Protein AF-A0A1F9P2Y6-F1 (afdb_monomer)

Nearest PDB structures (foldseek):
  3cfi-assembly2_E  TM=7.155E-01  e=1.415E-06  Vibrio vulnificus
  3cfi-assembly1_B  TM=6.926E-01  e=5.697E-06  Vibrio vulnificus
  3cfi-assembly3_H  TM=6.940E-01  e=6.342E-06  Vibrio vulnificus
  3cfi-assembly4_K  TM=7.003E-01  e=8.746E-06  Vibrio vulnificus
  5bw0-assembly4_G  TM=7.238E-01  e=3.716E-05  Pseudomonas aeruginosa PAO1

Solvent-accessible surface area (backbone atoms only — not comparable to full-atom values): 9104 Å² total; per-residue (Å²): 122,64,66,67,56,49,54,50,51,48,48,52,54,46,53,51,50,53,35,53,40,43,28,38,26,35,47,41,96,90,40,89,80,32,34,45,37,32,42,69,38,79,59,95,88,31,56,29,26,38,40,38,36,13,20,62,48,77,94,69,91,65,93,66,94,68,81,54,36,24,39,37,37,39,35,74,43,80,54,96,96,36,29,28,38,31,36,33,71,43,48,75,85,60,91,66,95,78,73,75,67,43,80,63,42,72,64,36,69,31,40,37,51,33,33,26,77,85,87,52,77,35,47,57,45,42,28,89,79,69,69,50,81,52,67,31,36,39,41,38,42,26,32,69,56,96,92,36,82,46,79,47,75,51,73,29,46,52,67,45,74,65,126

pLDDT: mean 88.57, std 11.81, range [38.75, 98.5]

Foldseek 3Di:
DVVQVVQVVLVVVLQVVVQQFQQFFADDLVDPLRKWKWDFDDDPNATWIKTWTKGFDDDDPDPDPAVRIKIKIWTWDDDPNWIFTWIFIDGSPDPDPDGDIDGSHTQWRYKFKWAAQPPDTDRIDICNVNVDGGQKMKIKIWHDDPNDIDIDIDMHGHNDYDD

Sequence (163 aa):
ASEGMEARRELGGTLDLLRREIASALYNRNDKRLRFVVEDRDNFGKPASNLELTTLAAPSTQVRSESGIINVQYRLSEKDKRYLLLRREQDVQLELTTVPSYPQMEQINAFLVECYDGSKWVKSWDTALNGNLPRQVRITVQIEENGKPVEFSVYSDPKVTGS

Mean predicted aligned error: 5.57 Å

Structure (mmCIF, N/CA/C/O backbone):
data_AF-A0A1F9P2Y6-F1
#
_entry.id   AF-A0A1F9P2Y6-F1
#
loop_
_atom_site.group_PDB
_atom_site.id
_atom_site.type_symbol
_atom_site.label_atom_id
_atom_site.label_alt_id
_atom_site.label_comp_id
_atom_site.label_asym_id
_atom_site.label_entity_id
_atom_site.label_seq_id
_atom_site.pdbx_PDB_ins_code
_atom_site.Cartn_x
_atom_site.Cartn_y
_atom_site.Cartn_z
_atom_site.occupancy
_atom_site.B_iso_or_equiv
_atom_site.auth_seq_id
_atom_site.auth_comp_id
_atom_site.auth_asym_id
_atom_site.auth_atom_id
_atom_site.pdbx_PDB_model_num
ATOM 1 N N . ALA A 1 1 ? -17.257 16.579 17.671 1.00 53.84 1 ALA A N 1
ATOM 2 C CA . ALA A 1 1 ? -17.787 16.599 16.286 1.00 53.84 1 ALA A CA 1
ATOM 3 C C . ALA A 1 1 ? -16.729 17.005 15.251 1.00 53.84 1 ALA A C 1
ATOM 5 O O . ALA A 1 1 ? -16.819 16.541 14.124 1.00 53.84 1 ALA A O 1
ATOM 6 N N . SER A 1 2 ? -15.728 17.823 15.607 1.00 61.78 2 SER A N 1
ATOM 7 C CA . SER A 1 2 ? -14.603 18.209 14.735 1.00 61.78 2 SER A CA 1
ATOM 8 C C . SER A 1 2 ? -13.619 17.066 14.445 1.00 61.78 2 SER A C 1
ATOM 10 O O . SER A 1 2 ? -13.281 16.852 13.288 1.00 61.78 2 SER A O 1
ATOM 12 N N . GLU A 1 3 ? -13.236 16.287 15.461 1.00 62.84 3 GLU A N 1
ATOM 13 C CA . GLU A 1 3 ? -12.208 15.232 15.343 1.00 62.84 3 GLU A CA 1
ATOM 14 C C . GLU A 1 3 ? -12.571 14.135 14.324 1.00 62.84 3 GLU A C 1
ATOM 16 O O . GLU A 1 3 ? -11.752 13.764 13.491 1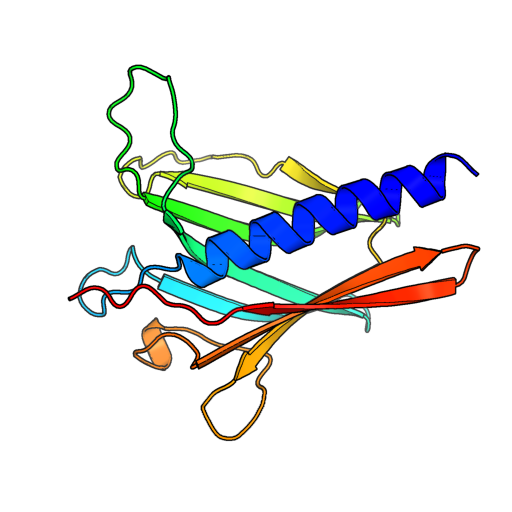.00 62.84 3 GLU A O 1
ATOM 21 N N . GLY A 1 4 ? -13.828 13.674 14.298 1.00 71.12 4 GLY A N 1
ATOM 22 C CA . GLY A 1 4 ? -14.271 12.665 13.324 1.00 71.12 4 GLY A CA 1
ATOM 23 C C . GLY A 1 4 ? -14.309 13.167 11.872 1.00 71.12 4 GLY A C 1
ATOM 24 O O . GLY A 1 4 ? -14.119 12.387 10.942 1.00 71.12 4 GLY A O 1
ATOM 25 N N . MET A 1 5 ? -14.529 14.470 11.651 1.00 76.19 5 MET A N 1
ATOM 26 C CA . MET A 1 5 ? -14.457 15.053 10.303 1.00 76.19 5 MET A CA 1
ATOM 27 C C . MET A 1 5 ? -13.010 15.199 9.825 1.00 76.19 5 MET A C 1
ATOM 29 O O . MET A 1 5 ? -12.740 15.011 8.640 1.00 76.19 5 MET A O 1
ATOM 33 N N . GLU A 1 6 ? -12.088 15.512 10.734 1.00 79.19 6 GLU A N 1
ATOM 34 C CA . GLU A 1 6 ? -10.659 15.618 10.440 1.00 79.19 6 GLU A CA 1
ATOM 35 C C . GLU A 1 6 ? -10.051 14.248 10.112 1.00 79.19 6 GLU A C 1
ATOM 37 O O . GLU A 1 6 ? -9.441 14.104 9.053 1.00 79.19 6 GLU A O 1
ATOM 42 N N . ALA A 1 7 ? -10.350 13.218 10.913 1.00 80.75 7 ALA A N 1
ATOM 43 C CA . ALA A 1 7 ? -9.926 11.840 10.648 1.00 80.75 7 ALA A CA 1
ATOM 44 C C . ALA A 1 7 ? -10.426 11.326 9.285 1.00 80.75 7 ALA A C 1
ATOM 46 O O . ALA A 1 7 ? -9.669 10.732 8.519 1.00 80.75 7 ALA A O 1
ATOM 47 N N . ARG A 1 8 ? -11.686 11.614 8.917 1.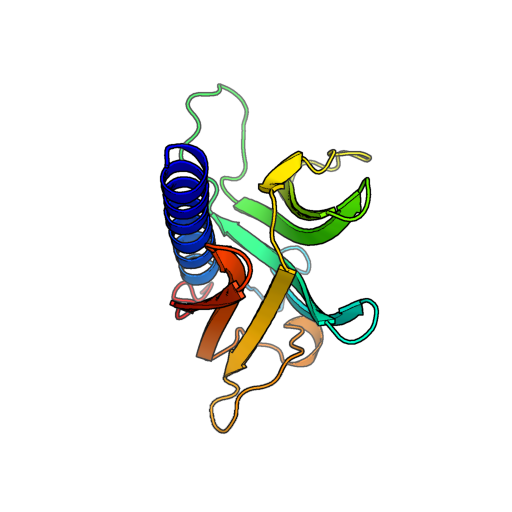00 85.81 8 ARG A N 1
ATOM 48 C CA . ARG A 1 8 ? -12.222 11.271 7.584 1.00 85.81 8 ARG A CA 1
ATOM 49 C C . ARG A 1 8 ? -11.540 12.026 6.449 1.00 85.81 8 ARG A C 1
ATOM 51 O O . ARG A 1 8 ? -11.371 11.474 5.361 1.00 85.81 8 ARG A O 1
ATOM 58 N N . ARG A 1 9 ? -11.174 13.290 6.668 1.00 88.00 9 ARG A N 1
ATOM 59 C CA . ARG A 1 9 ? -10.455 14.092 5.672 1.00 88.00 9 ARG A CA 1
ATOM 60 C C . ARG A 1 9 ? -9.047 13.538 5.445 1.00 88.00 9 ARG A C 1
ATOM 62 O O . ARG A 1 9 ? -8.646 13.384 4.293 1.00 88.00 9 ARG A O 1
ATOM 69 N N . GLU A 1 10 ? -8.328 13.226 6.520 1.00 91.19 10 GLU A N 1
ATOM 70 C CA . GLU A 1 10 ? -6.993 12.621 6.467 1.00 91.19 10 GLU A CA 1
ATOM 71 C C . GLU A 1 10 ? -7.030 11.234 5.810 1.00 91.19 10 GLU A C 1
ATOM 73 O O . GLU A 1 10 ? -6.232 10.952 4.912 1.00 91.19 10 GLU A O 1
ATOM 78 N N . LEU A 1 11 ? -8.025 10.413 6.167 1.00 93.81 11 LEU A N 1
ATOM 79 C CA . LEU A 1 11 ? -8.293 9.122 5.536 1.00 93.81 11 LEU A CA 1
ATOM 80 C C . LEU A 1 11 ? -8.496 9.270 4.025 1.00 93.81 11 LEU A C 1
ATOM 82 O O . LEU A 1 11 ? -7.838 8.588 3.244 1.00 93.81 11 LEU A O 1
ATOM 86 N N . GLY A 1 12 ? -9.389 10.169 3.602 1.00 95.06 12 GLY A N 1
ATOM 87 C CA . GLY A 1 12 ? -9.682 10.386 2.186 1.00 95.06 12 GLY A CA 1
ATOM 88 C C . GLY A 1 12 ? -8.444 10.803 1.389 1.00 95.06 12 GLY A C 1
ATOM 89 O O . GLY A 1 12 ? -8.187 10.252 0.319 1.00 95.06 12 GLY A O 1
ATOM 90 N N . GLY A 1 13 ? -7.641 11.726 1.931 1.00 95.25 13 GLY A N 1
ATOM 91 C CA . GLY A 1 13 ? -6.381 12.149 1.314 1.00 95.25 13 GLY A CA 1
ATOM 92 C C . GLY A 1 13 ? -5.348 11.023 1.233 1.00 95.25 13 GLY A C 1
ATOM 93 O O . GLY A 1 13 ? -4.710 10.842 0.195 1.00 95.25 13 GLY A O 1
ATOM 94 N N . THR A 1 14 ? -5.227 10.229 2.298 1.00 96.31 14 THR A N 1
ATOM 95 C CA . THR A 1 14 ? -4.299 9.092 2.373 1.00 96.31 14 THR A CA 1
ATOM 96 C C . THR A 1 14 ? -4.679 7.981 1.396 1.00 96.31 14 THR A C 1
ATOM 98 O O . THR A 1 14 ? -3.820 7.488 0.665 1.00 96.31 14 THR A O 1
ATOM 101 N N . LEU A 1 15 ? -5.963 7.617 1.321 1.00 97.12 15 LEU A N 1
ATOM 102 C CA . LEU A 1 15 ? -6.453 6.603 0.385 1.00 97.12 15 LEU A CA 1
ATOM 103 C C . LEU A 1 15 ? -6.284 7.045 -1.075 1.00 97.12 15 LEU A C 1
ATOM 105 O O . LEU A 1 15 ? -5.906 6.227 -1.914 1.00 97.12 15 LEU A O 1
ATOM 109 N N . ASP A 1 16 ? -6.515 8.323 -1.397 1.00 96.69 16 ASP A N 1
ATOM 110 C CA . ASP A 1 16 ? -6.281 8.830 -2.756 1.00 96.69 16 ASP A CA 1
ATOM 111 C C . ASP A 1 16 ? -4.789 8.879 -3.117 1.00 96.69 16 ASP A C 1
ATOM 113 O O . ASP A 1 16 ? -4.417 8.523 -4.238 1.00 96.69 16 ASP A O 1
ATOM 117 N N . LEU A 1 17 ? -3.916 9.268 -2.180 1.00 96.06 17 LEU A N 1
ATOM 118 C CA . LEU A 1 17 ? -2.466 9.206 -2.374 1.00 96.06 17 LEU A CA 1
ATOM 119 C C . LEU A 1 17 ? -2.011 7.774 -2.679 1.00 96.06 17 LEU A C 1
ATOM 121 O O . LEU A 1 17 ? -1.460 7.535 -3.752 1.00 96.06 17 LEU A O 1
ATOM 125 N N . LEU A 1 18 ? -2.331 6.824 -1.797 1.00 97.31 18 LEU A N 1
ATOM 126 C CA . LEU A 1 18 ? -2.000 5.408 -1.968 1.00 97.31 18 LEU A CA 1
ATOM 127 C C . LEU A 1 18 ? -2.521 4.850 -3.299 1.00 97.31 18 LEU A C 1
ATOM 129 O O . LEU A 1 18 ? -1.807 4.151 -4.017 1.00 97.31 18 LEU A O 1
ATOM 133 N N . ARG A 1 19 ? -3.763 5.188 -3.671 1.00 96.88 19 ARG A N 1
ATOM 134 C CA . ARG A 1 19 ? -4.355 4.767 -4.946 1.00 96.88 19 ARG A CA 1
ATOM 135 C C . ARG A 1 19 ? -3.539 5.270 -6.137 1.00 96.88 19 ARG A C 1
ATOM 137 O O . ARG A 1 19 ? -3.314 4.495 -7.067 1.00 96.88 19 ARG A O 1
ATOM 144 N N . ARG A 1 20 ? -3.114 6.540 -6.129 1.00 95.62 20 ARG A N 1
ATOM 145 C CA . ARG A 1 20 ? -2.311 7.146 -7.207 1.00 95.62 20 ARG A CA 1
ATOM 146 C C . ARG A 1 20 ? -0.910 6.555 -7.291 1.00 95.62 20 ARG A C 1
ATOM 148 O O . ARG A 1 20 ? -0.456 6.277 -8.399 1.00 95.62 20 ARG A O 1
ATOM 155 N N . GLU A 1 21 ? -0.261 6.336 -6.155 1.00 96.88 21 GLU A N 1
ATOM 156 C CA . GLU A 1 21 ? 1.064 5.714 -6.102 1.00 96.88 21 GLU A CA 1
ATOM 157 C C . GLU A 1 21 ? 1.024 4.272 -6.612 1.00 96.88 21 GLU A C 1
ATOM 159 O O . GLU A 1 21 ? 1.817 3.905 -7.470 1.00 96.88 21 GLU A O 1
ATOM 164 N N . ILE A 1 22 ? 0.037 3.471 -6.195 1.00 97.31 22 ILE A N 1
ATOM 165 C CA . ILE A 1 22 ? -0.136 2.109 -6.724 1.00 97.31 22 ILE A CA 1
ATOM 166 C C . ILE A 1 22 ? -0.437 2.129 -8.221 1.00 97.31 22 ILE A C 1
ATOM 168 O O . ILE A 1 22 ? 0.138 1.344 -8.972 1.00 97.31 22 ILE A O 1
ATOM 172 N N . ALA A 1 23 ? -1.311 3.031 -8.675 1.00 96.25 23 ALA A N 1
ATOM 173 C CA . ALA A 1 23 ? -1.628 3.149 -10.098 1.00 96.25 23 ALA A CA 1
ATOM 174 C C . ALA A 1 23 ? -0.387 3.498 -10.937 1.00 96.25 23 ALA A C 1
ATOM 176 O O . ALA A 1 23 ? -0.314 3.127 -12.110 1.00 96.25 23 ALA A O 1
ATOM 177 N N . SER A 1 24 ? 0.577 4.181 -10.317 1.00 95.88 24 SER A N 1
ATOM 178 C CA . SER A 1 24 ? 1.831 4.641 -10.915 1.00 95.88 24 SER A CA 1
ATOM 179 C C . SER A 1 24 ? 3.024 3.754 -10.543 1.00 95.88 24 SER A C 1
ATOM 181 O O . SER A 1 24 ? 4.167 4.155 -10.764 1.00 95.88 24 SER A O 1
ATOM 183 N N . ALA A 1 25 ? 2.775 2.567 -9.977 1.00 96.50 25 ALA A N 1
ATOM 184 C CA . ALA A 1 25 ? 3.824 1.657 -9.550 1.00 96.50 25 ALA A CA 1
ATOM 185 C C . ALA A 1 25 ? 4.678 1.208 -10.741 1.00 96.50 25 ALA A C 1
ATOM 187 O O . ALA A 1 25 ? 4.163 0.834 -11.795 1.00 96.50 25 ALA A O 1
ATOM 188 N N . LEU A 1 26 ? 5.992 1.224 -10.540 1.00 94.75 26 LEU A N 1
ATOM 189 C CA . LEU A 1 26 ? 7.010 0.884 -11.518 1.00 94.75 26 LEU A CA 1
ATOM 190 C C . LEU A 1 26 ? 7.693 -0.419 -11.121 1.00 94.75 26 LEU A C 1
ATOM 192 O O . LEU A 1 26 ? 8.162 -0.587 -9.995 1.00 94.75 26 LEU A O 1
ATOM 196 N N . TYR A 1 27 ? 7.811 -1.318 -12.089 1.00 94.12 27 TYR A N 1
ATOM 197 C CA . TYR A 1 27 ? 8.547 -2.564 -11.943 1.00 94.12 27 TYR A CA 1
ATOM 198 C C . TYR A 1 27 ? 9.323 -2.862 -13.220 1.00 94.12 27 TYR A C 1
ATOM 200 O O . TYR A 1 27 ? 8.786 -2.759 -14.324 1.00 94.12 27 TYR A O 1
ATOM 208 N N . ASN A 1 28 ? 10.575 -3.278 -13.056 1.00 91.50 28 ASN A N 1
ATOM 209 C CA . ASN A 1 28 ? 11.383 -3.842 -14.124 1.00 91.50 28 ASN A CA 1
ATOM 210 C C . ASN A 1 28 ? 12.183 -5.013 -13.555 1.00 91.50 28 ASN A C 1
ATOM 212 O O . ASN A 1 28 ? 12.960 -4.844 -12.621 1.00 91.50 28 ASN A O 1
ATOM 216 N N . ARG A 1 29 ? 12.041 -6.200 -14.153 1.00 90.12 29 ARG A N 1
ATOM 217 C CA . ARG A 1 29 ? 12.740 -7.413 -13.702 1.00 90.12 29 ARG A CA 1
ATOM 218 C C . ARG A 1 29 ? 14.268 -7.264 -13.688 1.00 90.12 29 ARG A C 1
ATOM 220 O O . ARG A 1 29 ? 14.933 -7.938 -12.906 1.00 90.12 29 ARG A O 1
ATOM 227 N N . ASN A 1 30 ? 14.815 -6.394 -14.535 1.00 91.69 30 ASN A N 1
ATOM 228 C CA . ASN A 1 30 ? 16.252 -6.170 -14.664 1.00 91.69 30 ASN A CA 1
ATOM 229 C C . ASN A 1 30 ? 16.780 -5.050 -13.751 1.00 91.69 30 ASN A C 1
ATOM 231 O O . ASN A 1 30 ? 17.992 -4.950 -13.571 1.00 91.69 30 ASN A O 1
ATOM 235 N N . ASP A 1 31 ? 15.906 -4.229 -13.157 1.00 91.50 31 ASP A N 1
ATOM 236 C CA . ASP A 1 31 ? 16.294 -3.164 -12.228 1.00 91.50 31 ASP A CA 1
ATOM 237 C C . ASP A 1 31 ? 15.730 -3.442 -10.833 1.00 91.50 31 ASP A C 1
ATOM 239 O O . ASP A 1 31 ? 14.565 -3.183 -10.539 1.00 91.50 31 ASP A O 1
ATOM 243 N N . LYS A 1 32 ? 16.592 -3.934 -9.938 1.00 90.00 32 LYS A N 1
ATOM 244 C CA . LYS A 1 32 ? 16.222 -4.305 -8.562 1.00 90.00 32 LYS A CA 1
ATOM 245 C C . LYS A 1 32 ? 15.704 -3.133 -7.718 1.00 90.00 32 LYS A C 1
ATOM 247 O O . LYS A 1 32 ? 15.136 -3.372 -6.654 1.00 90.00 32 LYS A O 1
ATOM 252 N N . ARG A 1 33 ? 15.909 -1.887 -8.159 1.00 91.06 33 ARG A N 1
ATOM 253 C CA . ARG A 1 33 ? 15.391 -0.685 -7.488 1.00 91.06 33 ARG A CA 1
ATOM 254 C C . ARG A 1 33 ? 13.905 -0.462 -7.772 1.00 91.06 33 ARG A C 1
ATOM 256 O O . ARG A 1 33 ? 13.246 0.251 -7.020 1.00 91.06 33 ARG A O 1
ATOM 263 N N . LEU A 1 34 ? 13.372 -1.043 -8.850 1.00 93.88 34 LEU A N 1
ATOM 264 C CA . LEU A 1 34 ? 11.970 -0.924 -9.245 1.00 93.88 34 LEU A CA 1
ATOM 265 C C . LEU A 1 34 ? 11.217 -2.168 -8.774 1.00 93.88 34 LEU A C 1
ATOM 267 O O . LEU A 1 34 ? 11.261 -3.207 -9.433 1.00 93.88 34 LEU A O 1
ATOM 271 N N . ARG A 1 35 ? 10.556 -2.084 -7.618 1.00 95.06 35 ARG A N 1
ATOM 272 C CA . ARG A 1 35 ? 9.903 -3.235 -6.982 1.00 95.06 35 ARG A CA 1
ATOM 273 C C . ARG A 1 35 ? 8.558 -2.874 -6.372 1.00 95.06 35 ARG A C 1
ATOM 275 O O . ARG A 1 35 ? 8.282 -1.713 -6.093 1.00 95.06 35 ARG A O 1
ATOM 282 N N . PHE A 1 36 ? 7.751 -3.900 -6.142 1.00 97.69 36 PHE A N 1
ATOM 283 C CA . PHE A 1 36 ? 6.507 -3.837 -5.387 1.00 97.69 36 PHE A CA 1
ATOM 284 C C . PHE A 1 36 ? 6.459 -5.033 -4.437 1.00 97.69 36 PHE A C 1
ATOM 286 O O . PHE A 1 36 ? 6.574 -6.186 -4.870 1.00 97.69 36 PHE A O 1
ATOM 293 N N . VAL A 1 37 ? 6.315 -4.743 -3.149 1.00 98.31 37 VAL A N 1
ATOM 294 C CA . VAL A 1 37 ? 6.352 -5.712 -2.061 1.00 98.31 37 VAL A CA 1
ATOM 295 C C . VAL A 1 37 ? 5.212 -5.421 -1.093 1.00 98.31 37 VAL A C 1
ATOM 297 O O . VAL A 1 37 ? 5.032 -4.294 -0.636 1.00 98.31 37 VAL A O 1
ATOM 300 N N . VAL A 1 38 ? 4.456 -6.461 -0.766 1.00 98.31 38 VAL A N 1
ATOM 301 C CA . VAL A 1 38 ? 3.481 -6.475 0.318 1.00 98.31 38 VAL A CA 1
ATOM 302 C C . VAL A 1 38 ? 3.857 -7.609 1.250 1.00 98.31 38 VAL A C 1
ATOM 304 O O . VAL A 1 38 ? 3.966 -8.759 0.821 1.00 98.31 38 VAL A O 1
ATOM 307 N N . GLU A 1 39 ? 4.036 -7.291 2.524 1.00 97.69 39 GLU A N 1
ATOM 308 C CA . GLU A 1 39 ? 4.252 -8.283 3.571 1.00 97.69 39 GLU A CA 1
ATOM 309 C C . GLU A 1 39 ? 3.033 -8.320 4.487 1.00 97.69 39 GLU A C 1
ATOM 311 O O . GLU A 1 39 ? 2.621 -7.279 5.012 1.00 97.69 39 GLU A O 1
ATOM 316 N N . ASP A 1 40 ? 2.500 -9.521 4.719 1.00 94.38 40 ASP A N 1
ATOM 317 C CA . ASP A 1 40 ? 1.491 -9.728 5.753 1.00 94.38 40 ASP A CA 1
ATOM 318 C C . ASP A 1 40 ? 2.177 -9.646 7.117 1.00 94.38 40 ASP A C 1
ATOM 320 O O . ASP A 1 40 ? 3.162 -10.343 7.391 1.00 94.38 40 ASP A O 1
ATOM 324 N N . ARG A 1 41 ? 1.685 -8.755 7.967 1.00 89.69 41 ARG A N 1
ATOM 325 C CA . ARG A 1 41 ? 2.152 -8.582 9.334 1.00 89.69 41 ARG A CA 1
ATOM 326 C C . ARG A 1 41 ? 0.964 -8.788 10.261 1.00 89.69 41 ARG A C 1
ATOM 328 O O . ARG A 1 41 ? -0.138 -8.295 10.051 1.00 89.69 41 ARG A O 1
ATOM 335 N N . ASP A 1 42 ? 1.219 -9.494 11.345 1.00 76.75 42 ASP A N 1
ATOM 336 C CA . ASP A 1 42 ? 0.300 -9.504 12.469 1.00 76.75 42 ASP A CA 1
ATOM 337 C C . ASP A 1 42 ? 0.859 -8.564 13.536 1.00 76.75 42 ASP A C 1
ATOM 339 O O . ASP A 1 42 ? 2.031 -8.673 13.911 1.00 76.75 42 ASP A O 1
ATOM 343 N N . ASN A 1 43 ? 0.038 -7.621 13.996 1.00 71.88 43 ASN A N 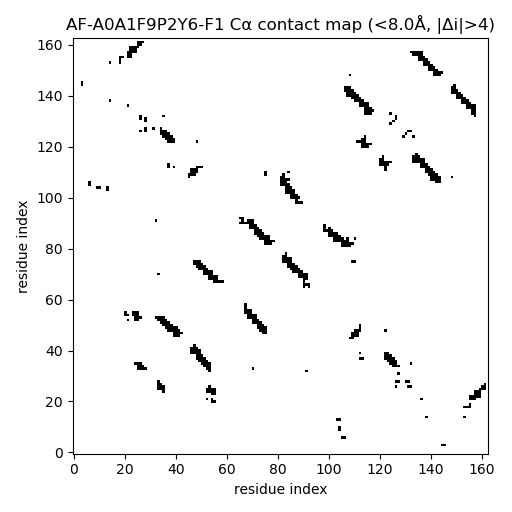1
ATOM 344 C CA . ASN A 1 43 ? 0.3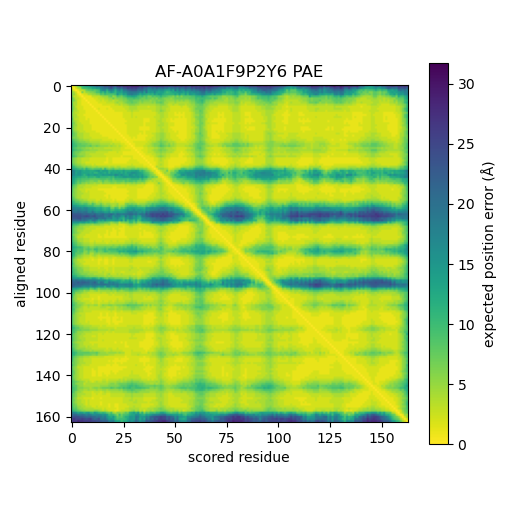42 -6.826 15.174 1.00 71.88 43 ASN A CA 1
ATOM 345 C C . ASN A 1 43 ? -0.736 -7.071 16.238 1.00 71.88 43 ASN A C 1
ATOM 347 O O . ASN A 1 43 ? -1.780 -6.419 16.249 1.00 71.88 43 ASN A O 1
ATOM 351 N N . PHE A 1 44 ? -0.482 -8.039 17.124 1.00 67.31 44 PHE A N 1
ATOM 352 C CA . PHE A 1 44 ? -1.368 -8.425 18.231 1.00 67.31 44 PHE A CA 1
ATOM 353 C C . PHE A 1 44 ? -2.802 -8.811 17.810 1.00 67.31 44 PHE A C 1
ATOM 355 O O . PHE A 1 44 ? -3.776 -8.440 18.465 1.00 67.31 44 PHE A O 1
ATOM 362 N N . GLY A 1 45 ? -2.945 -9.568 16.721 1.00 71.62 45 GLY A N 1
ATOM 363 C CA . GLY A 1 45 ? -4.222 -10.042 16.186 1.00 71.62 45 GLY A CA 1
ATOM 364 C C . GLY A 1 45 ? -4.937 -9.031 15.290 1.00 71.62 45 GLY A C 1
ATOM 365 O O . GLY A 1 45 ? -6.074 -9.277 14.880 1.00 71.62 45 GLY A O 1
ATOM 366 N N . LYS A 1 46 ? -4.305 -7.890 14.988 1.00 78.62 46 LYS A N 1
ATOM 367 C CA . LYS A 1 46 ? -4.833 -6.883 14.062 1.00 78.62 46 LYS A CA 1
AT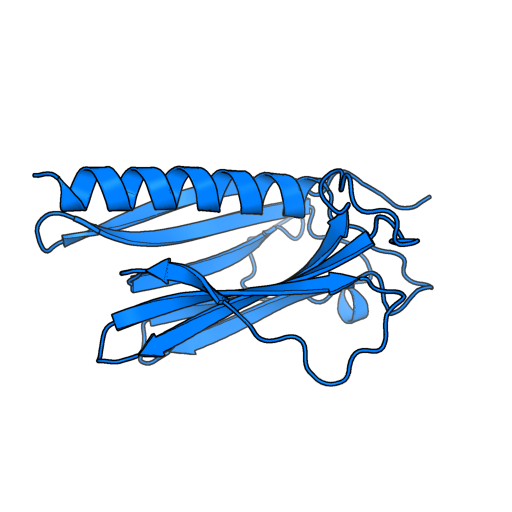OM 368 C C . LYS A 1 46 ? -4.134 -6.989 12.707 1.00 78.62 46 LYS A C 1
ATOM 370 O O . LYS A 1 46 ? -2.905 -7.081 12.678 1.00 78.62 46 LYS A O 1
ATOM 375 N N . PRO A 1 47 ? -4.884 -6.915 11.591 1.00 83.38 47 PRO A N 1
ATOM 376 C CA . PRO A 1 47 ? -4.287 -6.870 10.264 1.00 83.38 47 PRO A CA 1
ATOM 377 C C . PRO A 1 47 ? -3.331 -5.680 10.125 1.00 83.38 47 PRO A C 1
ATOM 379 O O . PRO A 1 47 ? -3.737 -4.519 10.251 1.00 83.38 47 PRO A O 1
ATOM 382 N N . ALA A 1 48 ? -2.067 -5.977 9.846 1.00 92.81 48 ALA A N 1
ATOM 383 C CA . ALA A 1 48 ? -1.060 -4.994 9.504 1.00 92.81 48 ALA A CA 1
ATOM 384 C C . ALA A 1 48 ? -0.373 -5.427 8.205 1.00 92.81 48 ALA A C 1
ATOM 386 O O . ALA A 1 48 ? -0.088 -6.594 7.977 1.00 92.81 48 ALA A O 1
ATOM 387 N N . SER A 1 49 ? -0.082 -4.490 7.323 1.00 96.31 49 SER A N 1
ATOM 388 C CA . SER A 1 49 ? 0.702 -4.764 6.127 1.00 96.31 49 SER A CA 1
ATOM 389 C C . SER A 1 49 ? 1.867 -3.802 6.070 1.00 96.31 49 SER A C 1
ATOM 391 O O . SER A 1 49 ? 1.728 -2.619 6.387 1.00 96.31 49 SER A O 1
ATOM 393 N N . ASN A 1 50 ? 3.015 -4.308 5.636 1.00 97.44 50 ASN A N 1
ATOM 394 C CA . ASN A 1 50 ? 4.042 -3.436 5.094 1.00 97.44 50 ASN A CA 1
ATOM 395 C C . ASN A 1 50 ? 3.819 -3.367 3.591 1.00 97.44 50 ASN A C 1
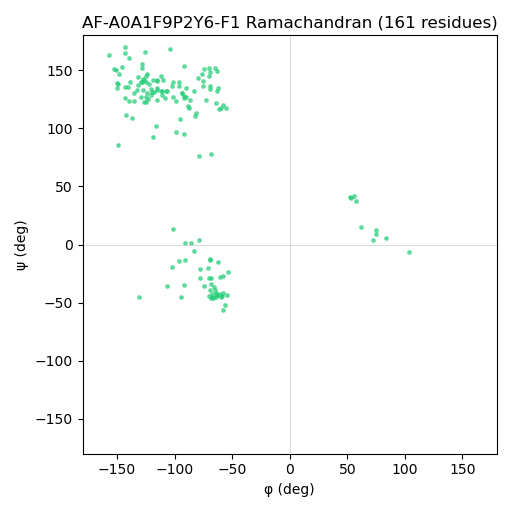ATOM 397 O O . ASN A 1 50 ? 3.735 -4.404 2.936 1.00 97.44 50 ASN A O 1
ATOM 401 N N . LEU A 1 51 ? 3.731 -2.156 3.058 1.00 98.31 51 LEU A N 1
ATOM 402 C CA . LEU A 1 51 ? 3.696 -1.917 1.622 1.00 98.31 51 LEU A CA 1
ATOM 403 C C . LEU A 1 51 ? 4.951 -1.146 1.244 1.00 98.31 51 LEU A C 1
ATOM 405 O O . LEU A 1 51 ? 5.202 -0.068 1.775 1.00 98.31 51 LEU A O 1
ATOM 409 N N . GLU A 1 52 ? 5.711 -1.684 0.306 1.00 97.94 52 GLU A N 1
ATOM 410 C CA . GLU A 1 52 ? 6.811 -0.996 -0.344 1.00 97.94 52 GLU A CA 1
ATOM 411 C C . GLU A 1 52 ? 6.582 -1.018 -1.852 1.00 97.94 52 GLU A C 1
ATOM 413 O O . GLU A 1 52 ? 6.340 -2.071 -2.439 1.00 97.94 52 GLU A O 1
ATOM 418 N N . LEU A 1 53 ? 6.684 0.137 -2.498 1.00 97.75 53 LEU A N 1
ATOM 419 C CA . LEU A 1 53 ? 6.614 0.215 -3.947 1.00 97.75 53 LEU A CA 1
ATOM 420 C C . LEU A 1 53 ? 7.511 1.313 -4.493 1.00 97.75 53 LEU A C 1
ATOM 422 O O . LEU A 1 53 ? 7.756 2.328 -3.845 1.00 97.75 53 LEU A O 1
ATOM 426 N N . THR A 1 54 ? 7.960 1.122 -5.723 1.00 96.50 54 THR A N 1
ATOM 427 C CA . THR A 1 54 ? 8.574 2.182 -6.511 1.00 96.50 54 THR A CA 1
ATOM 428 C C . THR A 1 54 ? 7.503 2.843 -7.373 1.00 96.50 54 THR A C 1
ATOM 430 O O . THR A 1 54 ? 6.737 2.150 -8.033 1.00 96.50 54 THR A O 1
ATOM 433 N N . THR A 1 55 ? 7.416 4.171 -7.360 1.00 96.00 55 THR A N 1
ATOM 434 C CA . THR A 1 55 ? 6.380 4.964 -8.044 1.00 96.00 55 THR A CA 1
ATOM 435 C C . THR A 1 55 ? 6.974 6.257 -8.601 1.00 96.00 55 THR A C 1
ATOM 437 O O . THR A 1 55 ? 8.113 6.618 -8.304 1.00 96.00 55 THR A O 1
ATOM 440 N N . LEU A 1 56 ? 6.200 6.969 -9.414 1.00 93.12 56 LEU A N 1
ATOM 441 C CA . LEU A 1 56 ? 6.531 8.320 -9.849 1.00 93.12 56 LEU A CA 1
ATOM 442 C C . LEU A 1 56 ? 6.424 9.314 -8.687 1.00 93.12 56 LEU A C 1
ATOM 444 O O . LEU A 1 56 ? 5.462 9.281 -7.915 1.00 93.12 56 LEU A O 1
ATOM 448 N N . ALA A 1 57 ? 7.405 10.208 -8.593 1.00 88.75 57 ALA A N 1
ATOM 449 C CA . ALA A 1 57 ? 7.375 11.338 -7.679 1.00 88.75 57 ALA A CA 1
ATOM 450 C C . ALA A 1 57 ? 6.318 12.359 -8.120 1.00 88.75 57 ALA A C 1
ATOM 452 O O . ALA A 1 57 ? 6.064 12.547 -9.315 1.00 88.75 57 ALA A O 1
ATOM 453 N N . ALA A 1 58 ? 5.720 13.059 -7.156 1.00 81.81 58 ALA A N 1
ATOM 454 C CA . ALA A 1 58 ? 4.929 14.239 -7.475 1.00 81.81 58 ALA A CA 1
ATOM 455 C C . ALA A 1 58 ? 5.834 15.320 -8.103 1.00 81.81 58 ALA A C 1
ATOM 457 O O . ALA A 1 58 ? 7.008 15.405 -7.741 1.00 81.81 58 ALA A O 1
ATOM 458 N N . PRO A 1 59 ? 5.313 16.171 -9.005 1.00 76.25 59 PRO A N 1
ATOM 459 C CA . PRO A 1 59 ? 6.091 17.270 -9.561 1.00 76.25 59 PRO A CA 1
ATOM 460 C C . PRO A 1 59 ? 6.657 18.165 -8.449 1.00 76.25 59 PRO A C 1
ATOM 462 O O . PRO A 1 59 ? 5.907 18.784 -7.693 1.00 76.25 59 PRO A O 1
ATOM 465 N N . SER A 1 60 ? 7.982 18.226 -8.362 1.00 69.75 60 SER A N 1
ATOM 466 C CA . SER A 1 60 ? 8.727 19.071 -7.432 1.00 69.75 60 SER A CA 1
ATOM 467 C C . SER A 1 60 ? 9.138 20.361 -8.142 1.00 69.75 60 SER A C 1
ATOM 469 O O . SER A 1 60 ? 9.583 20.341 -9.288 1.00 69.75 60 SER A O 1
ATOM 471 N N . THR A 1 61 ? 8.984 21.506 -7.475 1.00 65.31 61 THR A N 1
ATOM 472 C CA . THR A 1 61 ? 9.539 22.790 -7.944 1.00 65.31 61 THR A CA 1
ATOM 473 C C . THR A 1 61 ? 10.988 22.988 -7.494 1.00 65.31 61 THR A C 1
ATOM 475 O O . THR A 1 61 ? 11.573 24.042 -7.753 1.00 65.31 61 THR A O 1
ATOM 478 N N . GLN A 1 62 ? 11.577 22.012 -6.793 1.00 60.69 62 GLN A N 1
ATOM 479 C CA . GLN A 1 62 ? 12.945 22.116 -6.307 1.00 60.69 62 GLN A CA 1
ATOM 480 C C . GLN A 1 62 ? 13.959 21.908 -7.436 1.00 60.69 62 GLN A C 1
ATOM 482 O O . GLN A 1 62 ? 13.763 21.135 -8.364 1.00 60.69 62 GLN A O 1
ATOM 487 N N . VAL A 1 63 ? 15.089 22.608 -7.323 1.00 54.41 63 VAL A N 1
ATOM 488 C CA . VAL A 1 63 ? 16.158 22.693 -8.338 1.00 54.41 63 VAL A CA 1
ATOM 489 C C . VAL A 1 63 ? 17.070 21.451 -8.344 1.00 54.41 63 VAL A C 1
ATOM 491 O O . VAL A 1 63 ? 18.073 21.410 -9.054 1.00 54.41 63 VAL A O 1
ATOM 494 N N . ARG A 1 64 ? 16.782 20.427 -7.531 1.00 57.38 64 ARG A N 1
ATOM 495 C CA . ARG A 1 64 ? 17.611 19.215 -7.484 1.00 57.38 64 ARG A CA 1
ATOM 496 C C . ARG A 1 64 ? 17.271 18.304 -8.660 1.00 57.38 64 ARG A C 1
ATOM 498 O O . ARG A 1 64 ? 16.111 18.183 -9.035 1.00 57.38 64 ARG A O 1
ATOM 505 N N . SER A 1 65 ? 18.288 17.639 -9.206 1.00 61.12 65 SER A N 1
ATOM 506 C CA . SER A 1 65 ? 18.123 16.549 -10.172 1.00 61.12 65 SER A CA 1
ATOM 507 C C . SER A 1 65 ? 17.491 15.342 -9.476 1.00 61.12 65 SER A C 1
ATOM 509 O O . SER A 1 65 ? 18.188 14.419 -9.064 1.00 61.12 65 SER A O 1
ATOM 511 N N . GLU A 1 66 ? 16.181 15.393 -9.267 1.00 71.81 66 GLU A N 1
ATOM 512 C CA . GLU A 1 66 ? 15.380 14.249 -8.845 1.00 71.81 66 GLU A CA 1
ATOM 513 C C . GLU A 1 66 ? 15.185 13.325 -10.051 1.00 71.81 66 GLU A C 1
ATOM 515 O O . GLU A 1 66 ? 14.982 13.776 -11.181 1.00 71.81 66 GLU A O 1
ATOM 520 N N . SER A 1 67 ? 15.240 12.018 -9.823 1.00 79.50 67 SER A N 1
ATOM 521 C CA . SER A 1 67 ? 15.039 11.017 -10.874 1.00 79.50 67 SER A CA 1
ATOM 522 C C . SER A 1 67 ? 13.592 10.966 -11.376 1.00 79.50 67 SER A C 1
ATOM 524 O O . SER A 1 67 ? 13.304 10.321 -12.384 1.00 79.50 67 SER A O 1
ATOM 526 N N . GLY A 1 68 ? 12.671 11.611 -10.649 1.00 87.69 68 GLY A N 1
ATOM 527 C CA . GLY A 1 68 ? 11.229 11.493 -10.845 1.00 87.69 68 GLY A CA 1
ATOM 528 C C . GLY A 1 68 ? 10.666 10.146 -10.382 1.00 87.69 68 GLY A C 1
ATOM 529 O O . GLY A 1 68 ? 9.473 9.901 -10.551 1.00 87.69 68 GLY A O 1
ATOM 530 N N . ILE A 1 69 ? 11.499 9.276 -9.800 1.00 92.00 69 ILE A N 1
ATOM 531 C CA . ILE A 1 69 ? 11.138 7.944 -9.324 1.00 92.00 69 ILE A CA 1
ATOM 532 C C . ILE A 1 69 ? 11.517 7.826 -7.848 1.00 92.00 69 ILE A C 1
ATOM 534 O O . ILE A 1 69 ? 12.662 8.042 -7.448 1.00 92.00 69 ILE A O 1
ATOM 538 N N . ILE A 1 70 ? 10.551 7.431 -7.029 1.00 93.75 70 ILE A N 1
ATOM 539 C CA . ILE A 1 70 ? 10.722 7.281 -5.587 1.00 93.75 70 ILE A CA 1
ATOM 540 C C . ILE A 1 70 ? 10.340 5.877 -5.142 1.00 93.75 70 ILE A C 1
ATOM 542 O O . ILE A 1 70 ? 9.402 5.273 -5.655 1.00 93.75 70 ILE A O 1
ATOM 546 N N . ASN A 1 71 ? 11.059 5.367 -4.151 1.00 94.62 71 ASN A N 1
ATOM 547 C CA . ASN A 1 71 ? 10.614 4.257 -3.330 1.00 94.62 71 ASN A CA 1
ATOM 548 C C . ASN A 1 71 ? 9.782 4.818 -2.177 1.00 94.62 71 ASN A C 1
ATOM 550 O O . ASN A 1 71 ? 10.264 5.674 -1.432 1.00 94.62 71 ASN A O 1
ATOM 554 N N . VAL A 1 72 ? 8.552 4.339 -2.028 1.00 96.38 72 VAL A N 1
ATOM 555 C CA . VAL A 1 72 ? 7.660 4.696 -0.925 1.00 96.38 72 VAL A CA 1
ATOM 556 C C . VAL A 1 72 ? 7.376 3.471 -0.069 1.00 96.38 72 VAL A C 1
ATOM 558 O O . VAL A 1 72 ? 7.239 2.355 -0.573 1.00 96.38 72 VAL A O 1
ATOM 561 N N . GLN A 1 73 ? 7.309 3.680 1.242 1.00 97.31 73 GLN A N 1
ATOM 562 C CA . GLN A 1 73 ? 7.066 2.629 2.221 1.00 97.31 73 GLN A CA 1
ATOM 563 C C . GLN A 1 73 ? 5.997 3.060 3.209 1.00 97.31 73 GLN A C 1
ATOM 565 O O . GLN A 1 73 ? 6.088 4.145 3.784 1.00 97.31 73 GLN A O 1
ATOM 570 N N . TY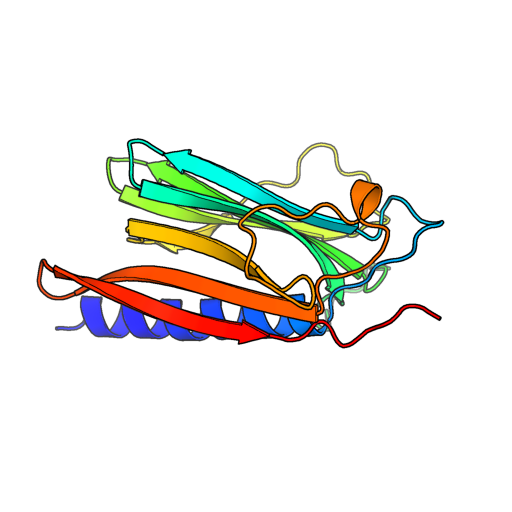R A 1 74 ? 5.042 2.170 3.444 1.00 97.56 74 TYR A N 1
ATOM 571 C CA . TYR A 1 74 ? 3.976 2.308 4.420 1.00 97.56 74 TYR A CA 1
ATOM 572 C C . TYR A 1 74 ? 4.062 1.181 5.432 1.00 97.56 74 TYR A C 1
ATOM 574 O O . TYR A 1 74 ? 4.172 0.009 5.066 1.00 97.56 74 TYR A O 1
ATOM 582 N N . ARG A 1 75 ? 3.995 1.541 6.710 1.00 95.38 75 ARG A N 1
ATOM 583 C CA . ARG A 1 75 ? 3.983 0.575 7.807 1.00 95.38 75 ARG A CA 1
ATOM 584 C C . ARG A 1 75 ? 3.170 1.087 8.976 1.00 95.38 75 ARG A C 1
ATOM 586 O O . ARG A 1 75 ? 3.175 2.283 9.274 1.00 95.38 75 ARG A O 1
ATOM 593 N N . LEU A 1 76 ? 2.527 0.161 9.669 1.00 93.75 76 LEU A N 1
ATOM 594 C CA . LEU A 1 76 ? 1.881 0.450 10.936 1.00 93.75 76 LEU A CA 1
ATOM 595 C C . LEU A 1 76 ? 2.943 0.581 12.037 1.00 93.75 76 LEU A C 1
ATOM 597 O O . LEU A 1 76 ? 3.866 -0.228 12.118 1.00 93.75 76 LEU A O 1
ATOM 601 N N . SER A 1 77 ? 2.807 1.584 12.895 1.00 91.38 77 SER A N 1
ATOM 602 C CA . SER A 1 77 ? 3.634 1.757 14.089 1.00 91.38 77 SER A CA 1
ATOM 603 C C . SER A 1 77 ? 2.741 2.029 15.284 1.00 91.38 77 SER A C 1
ATOM 605 O O . SER A 1 77 ? 1.817 2.828 15.186 1.00 91.38 77 SER A O 1
ATOM 607 N N . GLU A 1 78 ? 3.032 1.412 16.424 1.00 87.50 78 GLU A N 1
ATOM 608 C CA . GLU A 1 78 ? 2.330 1.708 17.672 1.00 87.50 78 GLU A CA 1
ATOM 609 C C . GLU A 1 78 ? 3.096 2.772 18.462 1.00 87.50 78 GLU A C 1
ATOM 611 O O . GLU A 1 78 ? 4.309 2.668 18.652 1.00 87.50 78 GLU A O 1
ATOM 616 N N . LYS A 1 79 ? 2.391 3.810 18.908 1.00 82.06 79 LYS A N 1
ATOM 617 C CA . LYS A 1 79 ? 2.917 4.858 19.781 1.00 82.06 79 LYS A CA 1
ATOM 618 C C . LYS A 1 79 ? 1.828 5.268 20.765 1.00 82.06 79 LYS A C 1
ATOM 620 O O . LYS A 1 79 ? 0.718 5.591 20.358 1.00 82.06 79 LYS A O 1
ATOM 625 N N . ASP A 1 80 ? 2.130 5.228 22.061 1.00 81.19 80 ASP A N 1
ATOM 626 C CA . ASP A 1 80 ? 1.198 5.627 23.127 1.00 81.19 80 ASP A CA 1
ATOM 627 C C . ASP A 1 80 ? -0.175 4.918 23.047 1.00 81.19 80 ASP A C 1
ATOM 629 O O . ASP A 1 80 ? -1.222 5.529 23.262 1.00 81.19 80 ASP A O 1
ATOM 633 N N . LYS A 1 81 ? -0.172 3.611 22.722 1.00 77.31 81 LYS A N 1
ATOM 634 C CA . LYS A 1 81 ? -1.365 2.759 22.494 1.00 77.31 81 LYS A CA 1
ATOM 635 C C . LYS A 1 81 ? -2.258 3.189 21.322 1.00 77.31 81 LYS A C 1
ATOM 637 O O . LYS A 1 81 ? -3.400 2.744 21.214 1.00 77.31 81 LYS A O 1
ATOM 642 N N . ARG A 1 82 ? -1.756 4.054 20.444 1.00 79.75 82 ARG A N 1
ATOM 643 C CA . ARG A 1 82 ? -2.392 4.444 19.182 1.00 79.75 82 ARG A CA 1
ATOM 644 C C . ARG A 1 82 ? -1.561 3.897 18.033 1.00 79.75 82 ARG A C 1
ATOM 646 O O . ARG A 1 82 ? -0.334 3.863 18.134 1.00 79.75 82 ARG A O 1
ATOM 653 N N . TYR A 1 83 ? -2.203 3.495 16.939 1.00 88.56 83 TYR A N 1
ATOM 654 C CA . TYR A 1 83 ? -1.460 3.140 15.735 1.00 88.56 83 TYR A CA 1
ATOM 655 C C . TYR A 1 83 ? -1.404 4.314 14.765 1.00 88.56 83 TYR A C 1
ATOM 657 O O . TYR A 1 83 ? -2.365 5.062 14.577 1.00 88.56 83 TYR A O 1
ATOM 665 N N . LEU A 1 84 ? -0.228 4.460 14.174 1.00 93.00 84 LEU A N 1
ATOM 666 C CA . LEU A 1 84 ? 0.123 5.454 13.180 1.00 93.00 84 LEU A CA 1
ATOM 667 C C . LEU A 1 84 ? 0.435 4.720 11.883 1.00 93.00 84 LEU A C 1
ATOM 669 O O . LEU A 1 84 ? 1.191 3.741 11.894 1.00 93.00 84 LEU A O 1
ATOM 673 N N . LEU A 1 85 ? -0.088 5.215 10.767 1.00 95.19 85 LEU A N 1
ATOM 674 C CA . LEU A 1 85 ? 0.438 4.847 9.462 1.00 95.19 85 LEU A CA 1
ATOM 675 C C . LEU A 1 85 ? 1.658 5.719 9.197 1.00 95.19 85 LEU A C 1
ATOM 677 O O . LEU A 1 85 ? 1.535 6.927 9.000 1.00 95.19 85 LEU A O 1
ATOM 681 N N . LEU A 1 86 ? 2.843 5.121 9.206 1.00 96.12 86 LEU A N 1
ATOM 682 C CA . LEU A 1 86 ? 4.069 5.822 8.855 1.00 96.12 86 LEU A CA 1
ATOM 683 C C . LEU A 1 86 ? 4.324 5.694 7.358 1.00 96.12 86 LEU A C 1
ATOM 685 O O . LEU A 1 86 ? 4.272 4.584 6.827 1.00 96.12 86 LEU A O 1
ATOM 689 N N . ARG A 1 87 ? 4.674 6.811 6.718 1.00 96.75 87 ARG A N 1
ATOM 690 C CA . ARG A 1 87 ? 5.160 6.869 5.338 1.00 96.75 87 ARG A CA 1
ATOM 691 C C . ARG A 1 87 ? 6.642 7.233 5.317 1.00 96.75 87 ARG A C 1
ATOM 693 O O . ARG A 1 87 ? 7.109 8.049 6.110 1.00 96.75 87 ARG A O 1
ATOM 700 N N . ARG A 1 88 ? 7.399 6.619 4.416 1.00 95.06 88 ARG A N 1
ATOM 701 C CA . ARG A 1 88 ? 8.768 7.009 4.053 1.00 95.06 88 ARG A CA 1
ATOM 702 C C . ARG A 1 88 ? 8.835 7.120 2.541 1.00 95.06 88 ARG A C 1
ATOM 704 O O . ARG A 1 88 ? 8.291 6.255 1.868 1.00 95.06 88 ARG A O 1
ATOM 711 N N . GLU A 1 89 ? 9.527 8.124 2.023 1.00 92.88 89 GLU A N 1
ATOM 712 C CA . GLU A 1 89 ? 9.808 8.245 0.592 1.00 92.88 89 GLU A CA 1
ATOM 713 C C . GLU A 1 89 ? 11.284 8.546 0.361 1.00 92.88 89 GLU A C 1
ATOM 715 O O . GLU A 1 89 ? 11.903 9.245 1.158 1.00 92.88 89 GLU A O 1
ATOM 720 N N . GLN A 1 90 ? 11.858 8.006 -0.707 1.00 91.19 90 GLN A N 1
ATOM 721 C CA . GLN A 1 90 ? 13.258 8.213 -1.057 1.00 91.19 90 GLN A CA 1
ATOM 722 C C . GLN A 1 90 ? 13.434 8.135 -2.570 1.00 91.19 90 GLN A C 1
ATOM 724 O O . GLN A 1 90 ? 12.930 7.208 -3.199 1.00 91.19 90 GLN A O 1
ATOM 729 N N . ASP A 1 91 ? 14.178 9.076 -3.150 1.00 89.62 91 ASP A N 1
ATOM 730 C CA . ASP A 1 91 ? 14.577 8.998 -4.558 1.00 89.62 91 ASP A CA 1
ATOM 731 C C . ASP A 1 91 ? 15.463 7.765 -4.794 1.00 89.62 91 ASP A C 1
ATOM 733 O O . ASP A 1 91 ? 16.416 7.522 -4.050 1.00 89.62 91 ASP A O 1
ATOM 737 N N . VAL A 1 92 ? 15.158 6.983 -5.833 1.00 88.81 92 VAL A N 1
ATOM 738 C CA . VAL A 1 92 ? 15.850 5.710 -6.109 1.00 88.81 92 VAL A CA 1
ATOM 739 C C . VAL A 1 92 ? 17.308 5.867 -6.562 1.00 88.81 92 VAL A C 1
ATOM 741 O O . VAL A 1 92 ? 18.038 4.876 -6.609 1.00 88.81 92 VAL A O 1
ATOM 744 N N . GLN A 1 93 ? 17.738 7.077 -6.929 1.00 84.19 93 GLN A N 1
ATOM 745 C CA . GLN A 1 93 ? 19.120 7.405 -7.292 1.00 84.19 93 GLN A CA 1
ATOM 746 C C . GLN A 1 93 ? 19.920 7.994 -6.124 1.00 84.19 93 GLN A C 1
ATOM 748 O O . GLN A 1 93 ? 21.147 8.057 -6.203 1.00 84.19 93 GLN A O 1
ATOM 753 N N . LEU A 1 94 ? 19.260 8.415 -5.041 1.00 81.56 94 LEU A N 1
ATOM 754 C CA . LEU A 1 94 ? 19.927 8.977 -3.871 1.00 81.56 94 LEU A CA 1
ATOM 755 C C . LEU A 1 94 ? 20.159 7.898 -2.810 1.00 81.56 94 LEU A C 1
ATOM 757 O O . LEU A 1 94 ? 19.242 7.492 -2.094 1.00 81.56 94 LEU A O 1
ATOM 761 N N . GLU A 1 95 ? 21.414 7.487 -2.635 1.00 67.25 95 GLU A N 1
ATOM 762 C CA . GLU A 1 95 ? 21.832 6.641 -1.513 1.00 67.25 95 GLU A CA 1
ATOM 763 C C . GLU A 1 95 ? 22.001 7.479 -0.237 1.00 67.25 95 GLU A C 1
ATOM 765 O O . GLU A 1 95 ? 23.102 7.818 0.192 1.00 67.25 95 GLU A O 1
ATOM 770 N N . LEU A 1 96 ? 20.877 7.847 0.379 1.00 71.06 96 LEU A N 1
ATOM 771 C CA . LEU A 1 96 ? 20.861 8.405 1.727 1.00 71.06 96 LEU A CA 1
ATOM 772 C C . LEU A 1 96 ? 20.710 7.266 2.735 1.00 71.06 96 LEU A C 1
ATOM 774 O O . LEU A 1 96 ? 19.788 6.456 2.645 1.00 71.06 96 LEU A O 1
ATOM 778 N N . THR A 1 97 ? 21.612 7.216 3.714 1.00 62.91 97 THR A N 1
ATOM 779 C CA . THR A 1 97 ? 21.653 6.158 4.734 1.00 62.91 97 THR A CA 1
ATOM 780 C C . THR A 1 97 ? 20.506 6.244 5.743 1.00 62.91 97 THR A C 1
ATOM 782 O O . THR A 1 97 ? 20.182 5.237 6.370 1.00 62.91 97 THR A O 1
ATOM 785 N N . THR A 1 98 ? 19.851 7.402 5.888 1.00 67.50 98 THR A N 1
ATOM 786 C CA . THR A 1 98 ? 18.757 7.599 6.853 1.00 67.50 98 THR A CA 1
ATOM 787 C C . THR A 1 98 ? 17.722 8.623 6.377 1.00 67.50 98 THR A C 1
ATOM 789 O O . THR A 1 98 ? 17.751 9.789 6.764 1.00 67.50 98 THR A O 1
ATOM 792 N N . VAL A 1 99 ? 16.741 8.183 5.582 1.00 81.62 99 VAL A N 1
ATOM 793 C CA . VAL A 1 99 ? 15.512 8.970 5.385 1.00 81.62 99 VAL A CA 1
ATOM 794 C C . VAL A 1 99 ? 14.504 8.610 6.486 1.00 81.62 99 VAL A C 1
ATOM 796 O O . VAL A 1 99 ? 14.122 7.438 6.591 1.00 81.62 99 VAL A O 1
ATOM 799 N N . PRO A 1 100 ? 14.090 9.558 7.351 1.00 88.06 100 PRO A N 1
ATOM 800 C CA . PRO A 1 100 ? 13.143 9.266 8.420 1.00 88.06 100 PRO A CA 1
ATOM 801 C C . PRO A 1 100 ? 11.739 9.002 7.860 1.00 88.06 100 PRO A C 1
ATOM 803 O O . PRO A 1 100 ? 11.313 9.621 6.888 1.00 88.06 100 PRO A O 1
ATOM 806 N N . SER A 1 101 ? 11.001 8.092 8.498 1.00 93.44 101 SER A N 1
ATOM 807 C CA . SER A 1 101 ? 9.555 7.984 8.283 1.00 93.44 101 SER A CA 1
ATOM 808 C C . SER A 1 101 ? 8.830 9.130 8.992 1.00 93.44 101 SER A C 1
ATOM 810 O O . SER A 1 101 ? 9.274 9.575 10.051 1.00 93.44 101 SER A O 1
ATOM 812 N N . TYR A 1 102 ? 7.680 9.538 8.469 1.00 93.69 102 TYR A N 1
ATOM 813 C CA . TYR A 1 102 ? 6.788 10.513 9.092 1.00 93.69 102 TYR A CA 1
ATOM 814 C C . TYR A 1 102 ? 5.349 9.978 9.182 1.00 93.69 102 TYR A C 1
ATOM 816 O O . TYR A 1 102 ? 4.986 9.082 8.413 1.00 93.69 102 TYR A O 1
ATOM 824 N N . PRO A 1 103 ? 4.525 10.468 10.126 1.00 94.69 103 PRO A N 1
ATOM 825 C CA . PRO A 1 103 ? 3.115 10.093 10.204 1.00 94.69 103 PRO A CA 1
ATOM 826 C C . PRO A 1 103 ? 2.362 10.565 8.956 1.00 94.69 103 PRO A C 1
ATOM 828 O O . PRO A 1 103 ? 2.365 11.751 8.641 1.00 94.69 103 PRO A O 1
ATOM 831 N N . GLN A 1 104 ? 1.746 9.627 8.239 1.00 95.38 104 GLN A N 1
ATOM 832 C CA . GLN A 1 104 ? 0.819 9.905 7.140 1.00 95.38 104 GLN A CA 1
ATOM 833 C C . GLN A 1 104 ? -0.625 9.980 7.629 1.00 95.38 104 GLN A C 1
ATOM 835 O O . GLN A 1 104 ? -1.430 10.703 7.049 1.00 95.38 104 GLN A O 1
ATOM 840 N N . MET A 1 105 ? -0.947 9.159 8.628 1.00 93.44 105 MET A N 1
ATOM 841 C CA . MET A 1 105 ? -2.261 9.115 9.243 1.00 93.44 105 MET A CA 1
ATOM 842 C C . MET A 1 105 ? -2.142 8.694 10.701 1.00 93.44 105 MET A C 1
ATOM 844 O O . MET A 1 105 ? -1.382 7.771 11.024 1.00 93.44 105 MET A O 1
ATOM 848 N N . GLU A 1 106 ? -2.907 9.341 11.572 1.00 90.81 106 GLU A N 1
ATOM 849 C CA . GLU A 1 106 ? -3.004 8.975 12.982 1.00 90.81 106 GLU A CA 1
ATOM 850 C C . GLU A 1 106 ? -4.316 8.245 13.295 1.00 90.81 106 GLU A C 1
ATOM 852 O O . GLU A 1 106 ? -5.246 8.219 12.493 1.00 90.81 106 GLU A O 1
ATOM 857 N N . GLN A 1 107 ? -4.396 7.648 14.489 1.00 86.88 107 GLN A N 1
ATOM 858 C CA . GLN A 1 107 ? -5.625 7.031 15.013 1.00 86.88 107 GLN A CA 1
ATOM 859 C C . GLN A 1 107 ? -6.210 5.937 14.105 1.00 86.88 107 GLN A C 1
ATOM 861 O O . GLN A 1 107 ? -7.427 5.784 13.992 1.00 86.88 107 GLN A O 1
ATOM 866 N N . ILE A 1 108 ? -5.335 5.151 13.475 1.00 91.06 108 ILE A N 1
ATOM 867 C CA . ILE A 1 108 ? -5.760 3.979 12.712 1.00 91.06 108 ILE A CA 1
ATOM 868 C C . ILE A 1 108 ? -5.753 2.733 13.599 1.00 91.06 108 ILE A C 1
ATOM 870 O O . ILE A 1 108 ? -5.021 2.644 14.584 1.00 91.06 108 ILE A O 1
ATOM 874 N N . ASN A 1 109 ? -6.582 1.756 13.258 1.00 90.38 109 ASN A N 1
ATOM 875 C CA . ASN A 1 109 ? -6.707 0.489 13.975 1.00 90.38 109 ASN A CA 1
ATOM 876 C C . ASN A 1 109 ? -6.062 -0.654 13.189 1.00 90.38 109 ASN A C 1
ATOM 878 O O . ASN A 1 109 ? -5.478 -1.547 13.798 1.00 90.38 109 ASN A O 1
ATOM 882 N N . ALA A 1 110 ? -6.160 -0.616 11.860 1.00 92.62 110 ALA A N 1
ATOM 883 C CA . ALA A 1 110 ? -5.611 -1.624 10.964 1.00 92.62 110 ALA A CA 1
ATOM 884 C C . ALA A 1 110 ? -5.248 -1.006 9.609 1.00 92.62 110 ALA A C 1
ATOM 886 O O . ALA A 1 110 ? -5.891 -0.057 9.150 1.00 92.62 110 ALA A O 1
ATOM 887 N N . PHE A 1 111 ? -4.236 -1.582 8.967 1.00 95.81 111 PHE A N 1
ATOM 888 C CA . PHE A 1 111 ? -3.835 -1.264 7.601 1.00 95.81 111 PHE A CA 1
ATOM 889 C C . PHE A 1 111 ? -3.541 -2.577 6.891 1.00 95.81 111 PHE A C 1
ATOM 891 O O . PHE A 1 111 ? -2.556 -3.235 7.209 1.00 95.81 111 PHE A O 1
ATOM 898 N N . LEU A 1 112 ? -4.412 -2.966 5.967 1.00 96.81 112 LEU A N 1
ATOM 899 C CA . LEU A 1 112 ? -4.318 -4.214 5.225 1.00 96.81 112 LEU A CA 1
ATOM 900 C C . LEU A 1 112 ? -4.153 -3.912 3.739 1.00 96.81 112 LEU A C 1
ATOM 902 O O . LEU A 1 112 ? -4.922 -3.140 3.165 1.00 96.81 112 LEU A O 1
ATOM 906 N N . VAL A 1 113 ? -3.176 -4.562 3.119 1.00 98.12 113 VAL A N 1
ATOM 907 C CA . VAL A 1 113 ? -2.963 -4.527 1.676 1.00 98.12 113 VAL A CA 1
ATOM 908 C C . VAL A 1 113 ? -3.058 -5.940 1.129 1.00 98.12 113 VAL A C 1
ATOM 910 O O . VAL A 1 113 ? -2.412 -6.866 1.613 1.00 98.12 113 VAL A O 1
ATOM 913 N N . GLU A 1 114 ? -3.881 -6.102 0.103 1.00 98.31 114 GLU A N 1
ATOM 914 C CA . GLU A 1 114 ? -4.099 -7.373 -0.571 1.00 98.31 114 GLU A CA 1
ATOM 915 C C . GLU A 1 114 ? -3.887 -7.213 -2.071 1.00 98.31 114 GLU A C 1
ATOM 917 O O . GLU A 1 114 ? -4.260 -6.210 -2.678 1.00 98.31 114 GLU A O 1
ATOM 922 N N . CYS A 1 115 ? -3.308 -8.235 -2.682 1.00 98.44 115 CYS A N 1
ATOM 923 C CA . CYS A 1 115 ? -2.966 -8.278 -4.091 1.00 98.44 115 CYS A CA 1
ATOM 924 C C . CYS A 1 115 ? -3.789 -9.353 -4.794 1.00 98.44 115 CYS A C 1
ATOM 926 O O . CYS A 1 115 ? -3.886 -10.481 -4.317 1.00 98.44 115 CYS A O 1
ATOM 928 N N . TYR A 1 116 ? -4.372 -9.020 -5.940 1.00 98.19 116 TYR A N 1
ATOM 929 C CA . TYR A 1 116 ? -5.067 -9.980 -6.784 1.00 98.19 116 TYR A CA 1
ATOM 930 C C . TYR A 1 116 ? -4.089 -10.623 -7.773 1.00 98.19 116 TYR A C 1
ATOM 932 O O . TYR A 1 116 ? -3.501 -9.937 -8.615 1.00 98.19 116 TYR A O 1
ATOM 940 N N . ASP A 1 117 ? -3.938 -11.947 -7.696 1.00 95.12 117 ASP A N 1
ATOM 941 C CA . ASP A 1 117 ? -3.026 -12.715 -8.559 1.00 95.12 117 ASP A CA 1
ATOM 942 C C . ASP A 1 117 ? -3.629 -13.068 -9.937 1.00 95.12 117 ASP A C 1
ATOM 944 O O . ASP A 1 117 ? -2.941 -13.587 -10.816 1.00 95.12 117 ASP A O 1
ATOM 948 N N . GLY A 1 118 ? -4.910 -12.747 -10.153 1.00 95.56 118 GLY A N 1
ATOM 949 C CA . GLY A 1 118 ? -5.693 -13.170 -11.319 1.00 95.56 118 GLY A CA 1
ATOM 950 C C . GLY A 1 118 ? -6.676 -14.304 -11.038 1.00 95.56 118 GLY A C 1
ATOM 951 O O . GLY A 1 118 ? -7.481 -14.626 -11.907 1.00 95.56 118 GLY A O 1
ATOM 952 N N . SER A 1 119 ? -6.635 -14.875 -9.836 1.00 96.81 119 SER A N 1
ATOM 953 C CA . SER A 1 119 ? -7.558 -15.900 -9.355 1.00 96.81 119 SER A CA 1
ATOM 954 C C . SER A 1 119 ? -8.113 -15.566 -7.969 1.00 96.81 119 SER A C 1
ATOM 956 O O . SER A 1 119 ? -9.326 -15.629 -7.766 1.00 96.81 119 SER A O 1
ATOM 958 N N . LYS A 1 120 ? -7.259 -15.137 -7.035 1.00 97.50 120 LYS A N 1
ATOM 959 C CA . LYS A 1 120 ? -7.605 -14.856 -5.639 1.00 97.50 120 LYS A CA 1
ATOM 960 C C . LYS A 1 120 ? -6.849 -13.646 -5.098 1.00 97.50 120 LYS A C 1
ATOM 962 O O . LYS A 1 120 ? -5.857 -13.191 -5.665 1.00 97.50 120 LYS A O 1
ATOM 967 N N . TRP A 1 121 ? -7.336 -13.152 -3.967 1.00 98.12 121 TRP A N 1
ATOM 968 C CA . TRP A 1 121 ? -6.657 -12.147 -3.159 1.00 98.12 121 TRP A CA 1
ATOM 969 C C . TRP A 1 121 ? -5.630 -12.819 -2.245 1.00 98.12 121 TRP A C 1
ATOM 971 O O . TRP A 1 121 ? -5.941 -13.808 -1.579 1.00 98.12 121 TRP A O 1
ATOM 981 N N . VAL A 1 122 ? -4.411 -12.287 -2.219 1.00 97.62 122 VAL A N 1
ATOM 982 C CA . VAL A 1 122 ? -3.316 -12.719 -1.344 1.00 97.62 122 VAL A CA 1
ATOM 983 C C . VAL A 1 122 ? -2.804 -11.535 -0.528 1.00 97.62 122 VAL A C 1
ATOM 985 O O . VAL A 1 122 ? -2.794 -10.407 -1.007 1.00 97.62 122 VAL A O 1
ATOM 988 N N . LYS A 1 123 ? -2.364 -11.784 0.707 1.00 97.12 123 LYS A N 1
ATOM 989 C CA . LYS A 1 123 ? -1.856 -10.745 1.626 1.00 97.12 123 LYS A CA 1
ATOM 990 C C . LYS A 1 123 ? -0.349 -10.518 1.524 1.00 97.12 123 LYS A C 1
ATOM 992 O O . LYS A 1 123 ? 0.226 -9.760 2.292 1.00 97.12 123 LYS A O 1
ATOM 997 N N . SER A 1 124 ? 0.322 -11.230 0.627 1.00 97.50 124 SER A N 1
ATOM 998 C CA . SER A 1 124 ? 1.754 -11.074 0.409 1.00 97.50 124 SER A CA 1
ATOM 999 C C . SER A 1 124 ? 2.063 -11.127 -1.072 1.00 97.50 124 SER A C 1
ATOM 1001 O O . SER A 1 124 ? 1.483 -11.925 -1.810 1.00 97.50 124 SER A O 1
ATOM 1003 N N . TRP A 1 125 ? 2.972 -10.259 -1.489 1.00 98.06 125 TRP A N 1
ATOM 1004 C CA . TRP A 1 125 ? 3.426 -10.141 -2.862 1.00 98.06 125 T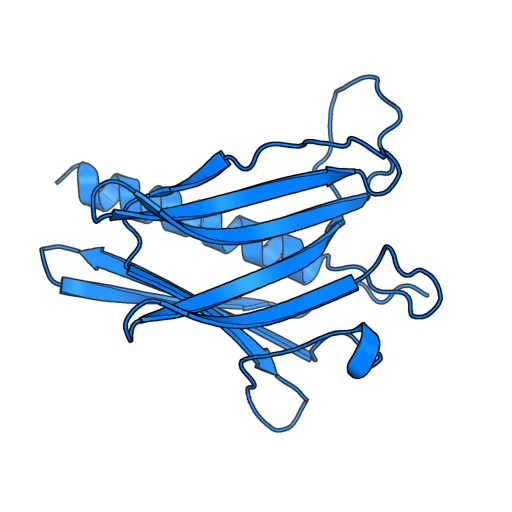RP A CA 1
ATOM 1005 C C . TRP A 1 125 ? 4.872 -9.685 -2.861 1.00 98.06 125 TRP A C 1
ATOM 1007 O O . TRP A 1 125 ? 5.223 -8.782 -2.111 1.00 98.06 125 TRP A O 1
ATOM 1017 N N . ASP A 1 126 ? 5.700 -10.252 -3.723 1.00 97.62 126 ASP A N 1
ATOM 1018 C CA . ASP A 1 126 ? 7.034 -9.723 -3.963 1.00 97.62 126 ASP A CA 1
ATOM 1019 C C . ASP A 1 126 ? 7.345 -9.864 -5.445 1.00 97.62 126 ASP A C 1
ATOM 1021 O O . ASP A 1 126 ? 7.537 -10.962 -5.962 1.00 97.62 126 ASP A O 1
ATOM 1025 N N . THR A 1 127 ? 7.430 -8.740 -6.150 1.00 96.31 127 THR A N 1
ATOM 1026 C CA . THR A 1 127 ? 7.823 -8.721 -7.566 1.00 96.31 127 THR A CA 1
ATOM 1027 C C . THR A 1 127 ? 9.154 -9.425 -7.868 1.00 96.31 127 THR A C 1
ATOM 1029 O O . THR A 1 127 ? 9.344 -9.875 -9.000 1.00 96.31 127 THR A O 1
ATOM 1032 N N . ALA A 1 128 ? 10.062 -9.567 -6.896 1.00 94.06 128 ALA A N 1
ATOM 1033 C CA . ALA A 1 128 ? 11.288 -10.348 -7.049 1.00 94.06 128 ALA A CA 1
ATOM 1034 C C . ALA A 1 128 ? 11.019 -11.863 -7.129 1.00 94.06 128 ALA A C 1
ATOM 1036 O O . ALA A 1 128 ? 11.770 -12.578 -7.790 1.00 94.06 128 ALA A O 1
ATOM 1037 N N . LEU A 1 129 ? 9.942 -12.342 -6.500 1.00 93.38 129 LEU A N 1
ATOM 1038 C CA . LEU A 1 129 ? 9.508 -13.743 -6.514 1.00 93.38 129 LEU A CA 1
ATOM 1039 C C . LEU A 1 129 ? 8.468 -14.007 -7.612 1.00 93.38 129 LEU A C 1
ATOM 1041 O O . LEU A 1 129 ? 8.564 -14.986 -8.347 1.00 93.38 129 LEU A O 1
ATOM 1045 N N . ASN A 1 130 ? 7.476 -13.124 -7.735 1.00 91.56 130 ASN A N 1
ATOM 1046 C CA . ASN A 1 130 ? 6.356 -13.248 -8.668 1.00 91.56 130 ASN A CA 1
ATOM 1047 C C . ASN A 1 130 ? 6.746 -12.879 -10.108 1.00 91.56 130 ASN A C 1
ATOM 1049 O O . ASN A 1 130 ? 6.172 -13.392 -11.068 1.00 91.56 130 ASN A O 1
ATOM 1053 N N . GLY A 1 131 ? 7.730 -11.992 -10.276 1.00 92.50 131 GLY A N 1
ATOM 1054 C CA . GLY A 1 131 ? 8.218 -11.565 -11.584 1.00 92.50 131 GLY A CA 1
ATOM 1055 C C . GLY A 1 131 ? 7.299 -10.590 -12.330 1.00 92.50 131 GLY A C 1
ATOM 1056 O O . GLY A 1 131 ? 7.536 -10.359 -13.520 1.00 92.50 131 GLY A O 1
ATOM 1057 N N . ASN A 1 132 ? 6.253 -10.072 -11.679 1.00 94.19 132 ASN A N 1
ATOM 1058 C CA . ASN A 1 132 ? 5.286 -9.106 -12.203 1.00 94.19 132 ASN A CA 1
ATOM 1059 C C . ASN A 1 132 ? 4.588 -8.320 -11.073 1.00 94.19 132 ASN A C 1
ATOM 1061 O O . ASN A 1 132 ? 4.618 -8.712 -9.903 1.00 94.19 132 ASN A O 1
ATOM 1065 N N . LEU A 1 133 ? 3.958 -7.200 -11.439 1.00 96.56 133 LEU A N 1
ATOM 1066 C CA . LEU A 1 133 ? 3.044 -6.461 -10.563 1.00 96.56 133 LEU A CA 1
ATOM 1067 C C . LEU A 1 133 ? 1.737 -7.250 -10.357 1.00 96.56 133 LEU A C 1
ATOM 1069 O O . LEU A 1 133 ? 1.339 -8.009 -11.250 1.00 96.56 133 LEU A O 1
ATOM 1073 N N . PRO A 1 134 ? 1.047 -7.064 -9.217 1.00 97.12 134 PRO A N 1
ATOM 1074 C CA . PRO A 1 134 ? -0.277 -7.642 -9.016 1.00 97.12 134 PRO A CA 1
ATOM 1075 C C . PRO A 1 134 ? -1.287 -7.044 -10.001 1.00 97.12 134 PRO A C 1
ATOM 1077 O O . PRO A 1 134 ? -1.152 -5.894 -10.417 1.00 97.12 134 PRO A O 1
ATOM 1080 N N . ARG A 1 135 ? -2.330 -7.804 -10.363 1.00 96.56 135 ARG A N 1
ATOM 1081 C CA . ARG A 1 135 ? -3.343 -7.324 -11.324 1.00 96.56 135 ARG A CA 1
ATOM 1082 C C . ARG A 1 135 ? -4.199 -6.194 -10.764 1.00 96.56 135 ARG A C 1
ATOM 1084 O O . ARG A 1 135 ? -4.629 -5.324 -11.508 1.00 96.56 135 ARG A O 1
ATOM 1091 N N . GLN A 1 136 ? -4.461 -6.250 -9.465 1.00 97.94 136 GLN A N 1
ATOM 1092 C CA . GLN A 1 136 ? -5.183 -5.238 -8.711 1.00 97.94 136 GLN A CA 1
ATOM 1093 C C . GLN A 1 136 ? -4.706 -5.286 -7.262 1.00 97.94 136 GLN A C 1
ATOM 1095 O O . GLN A 1 136 ? -4.308 -6.341 -6.764 1.00 97.94 136 GLN A O 1
ATOM 1100 N N . VAL A 1 137 ? -4.758 -4.152 -6.581 1.00 98.44 137 VAL A N 1
ATOM 1101 C CA . VAL A 1 137 ? -4.447 -4.019 -5.162 1.00 98.44 137 VAL A CA 1
ATOM 1102 C C . VAL A 1 137 ? -5.676 -3.481 -4.445 1.00 98.44 137 VAL A C 1
ATOM 1104 O O . VAL A 1 137 ? -6.298 -2.522 -4.905 1.00 98.44 137 VAL A O 1
ATOM 1107 N N . ARG A 1 138 ? -6.017 -4.091 -3.313 1.00 98.50 138 ARG A N 1
ATOM 1108 C CA . ARG A 1 138 ? -7.030 -3.615 -2.376 1.00 98.50 138 ARG A CA 1
ATOM 1109 C C . ARG A 1 138 ? -6.319 -3.114 -1.133 1.00 98.50 138 ARG A C 1
ATOM 1111 O O . ARG A 1 138 ? -5.545 -3.846 -0.524 1.00 98.50 138 ARG A O 1
ATOM 1118 N N . ILE A 1 139 ? -6.603 -1.877 -0.761 1.00 98.06 139 ILE A N 1
ATOM 1119 C CA . ILE A 1 139 ? -6.168 -1.295 0.504 1.00 98.06 139 ILE A CA 1
ATOM 1120 C C . ILE A 1 139 ? -7.388 -1.200 1.391 1.00 98.06 139 ILE A C 1
ATOM 1122 O O . ILE A 1 139 ? -8.405 -0.672 0.947 1.00 98.06 139 ILE A O 1
ATOM 1126 N N . THR A 1 140 ? -7.264 -1.648 2.632 1.00 97.25 140 THR A N 1
ATOM 1127 C CA . THR A 1 140 ? -8.281 -1.487 3.666 1.00 97.25 140 THR A CA 1
ATOM 1128 C C . THR A 1 140 ? -7.657 -0.800 4.871 1.00 97.25 140 THR A C 1
ATOM 1130 O O . THR A 1 140 ? -6.682 -1.288 5.440 1.00 97.25 140 THR A O 1
ATOM 1133 N N . VAL A 1 141 ? -8.223 0.340 5.256 1.00 95.50 141 VAL A N 1
ATOM 1134 C CA . VAL A 1 141 ? -7.865 1.067 6.477 1.00 95.50 141 VAL A CA 1
ATOM 1135 C C . VAL A 1 141 ? -9.042 0.983 7.432 1.00 95.50 141 VAL A C 1
ATOM 1137 O O . VAL A 1 141 ? -10.182 1.234 7.042 1.00 95.50 141 VAL A O 1
ATOM 1140 N N . GLN A 1 142 ? -8.765 0.643 8.684 1.00 93.44 142 GLN A N 1
ATOM 1141 C CA . GLN A 1 142 ? -9.752 0.680 9.754 1.00 93.44 142 GLN A CA 1
ATOM 1142 C C . GLN A 1 142 ? -9.450 1.861 10.673 1.00 93.44 142 GLN A C 1
ATOM 1144 O O . GLN A 1 142 ? -8.308 2.012 11.105 1.00 93.44 142 GLN A O 1
ATOM 1149 N N . ILE A 1 143 ? -10.464 2.659 10.996 1.00 91.69 143 ILE A N 1
ATOM 1150 C CA . ILE A 1 143 ? -10.392 3.756 11.973 1.00 91.69 143 ILE A CA 1
ATOM 1151 C C . ILE A 1 143 ? -11.480 3.605 13.029 1.00 91.69 143 ILE A C 1
ATOM 1153 O O . ILE A 1 143 ? -12.433 2.850 12.836 1.00 91.69 143 ILE A O 1
ATOM 1157 N N . GLU A 1 144 ? -11.369 4.336 14.132 1.00 88.25 144 GLU A N 1
ATOM 1158 C CA . GLU A 1 144 ? -12.435 4.434 15.124 1.00 88.25 144 GLU A CA 1
ATOM 1159 C C . GLU A 1 144 ? -13.360 5.625 14.832 1.00 88.25 144 GLU A C 1
ATOM 1161 O O . GLU A 1 144 ? -12.925 6.770 14.745 1.00 88.25 144 GLU A O 1
ATOM 1166 N N . GLU A 1 145 ? -14.665 5.372 14.732 1.00 86.06 145 GLU A N 1
ATOM 1167 C CA . GLU A 1 145 ? -15.696 6.404 14.662 1.00 86.06 145 GLU A CA 1
ATOM 1168 C C . GLU A 1 145 ? -16.750 6.162 15.741 1.00 86.06 145 GLU A C 1
ATOM 1170 O O . GLU A 1 145 ? -17.392 5.112 15.789 1.00 86.06 145 GLU A O 1
ATOM 1175 N N . ASN A 1 146 ? -16.962 7.155 16.610 1.00 86.00 146 ASN A N 1
ATOM 1176 C CA . ASN A 1 146 ? -17.926 7.076 17.715 1.00 86.00 146 ASN A CA 1
ATOM 1177 C C . ASN A 1 146 ? -17.737 5.816 18.590 1.00 86.00 146 ASN A C 1
ATOM 1179 O O . ASN A 1 146 ? -18.713 5.164 18.968 1.00 86.00 146 ASN A O 1
ATOM 1183 N N . GLY A 1 147 ? -16.481 5.451 18.878 1.00 84.62 147 GLY A N 1
ATOM 1184 C CA . GLY A 1 147 ? -16.135 4.283 19.695 1.00 84.62 147 GLY A CA 1
ATOM 1185 C C . GLY A 1 147 ? -16.307 2.934 18.992 1.00 84.62 147 GLY A C 1
ATOM 1186 O O . GLY A 1 147 ? -16.320 1.899 19.657 1.00 84.62 147 GLY A O 1
ATOM 1187 N N . LYS A 1 148 ? -16.491 2.919 17.665 1.00 88.62 148 LYS A N 1
ATOM 1188 C CA . LYS A 1 148 ? -16.626 1.692 16.872 1.00 88.62 148 LYS A CA 1
ATOM 1189 C C . LYS A 1 148 ? -15.609 1.661 15.734 1.00 88.62 148 LYS A C 1
ATOM 1191 O O . LYS A 1 148 ? -15.423 2.681 15.078 1.00 88.62 148 LYS A O 1
ATOM 1196 N N . PRO A 1 149 ? -14.996 0.503 15.447 1.00 88.94 149 PRO A N 1
ATOM 1197 C CA . PRO A 1 149 ? -14.151 0.365 14.274 1.00 88.94 149 PRO A CA 1
ATOM 1198 C C . PRO A 1 149 ? -14.992 0.418 12.989 1.00 88.94 149 PRO A C 1
ATOM 1200 O O . PRO A 1 149 ? -16.017 -0.259 12.883 1.00 88.94 149 PRO A O 1
ATOM 1203 N N . VAL A 1 150 ? -14.544 1.202 12.011 1.00 92.44 150 VAL A N 1
ATOM 1204 C CA . VAL A 1 150 ? -15.132 1.327 10.672 1.00 92.44 150 VAL A CA 1
ATOM 1205 C C . VAL A 1 150 ? -14.039 1.097 9.634 1.00 92.44 150 VAL A C 1
ATOM 1207 O O . VAL A 1 150 ? -12.946 1.651 9.744 1.00 92.44 150 VAL A O 1
ATOM 1210 N N . GLU A 1 151 ? -14.329 0.265 8.636 1.00 94.88 151 GLU A N 1
ATOM 1211 C CA . GLU A 1 151 ? -13.398 -0.088 7.564 1.00 94.88 151 GLU A CA 1
ATOM 1212 C C . GLU A 1 151 ? -13.703 0.675 6.279 1.00 94.88 151 GLU A C 1
ATOM 1214 O O . GLU A 1 151 ? -14.858 0.827 5.876 1.00 94.88 151 GLU A O 1
ATOM 1219 N N . PHE A 1 152 ? -12.642 1.108 5.608 1.00 95.94 152 PHE A N 1
ATOM 1220 C CA . PHE A 1 152 ? -12.696 1.781 4.323 1.00 95.94 152 PHE A CA 1
ATOM 1221 C C . PHE A 1 152 ? -11.736 1.101 3.366 1.00 95.94 152 PHE A C 1
ATOM 1223 O O . PHE A 1 152 ? -10.548 0.971 3.667 1.00 95.94 152 PHE A O 1
ATOM 1230 N N . SER A 1 153 ? -12.247 0.707 2.201 1.00 96.94 153 SER A N 1
ATOM 1231 C CA . SER A 1 153 ? -11.440 0.051 1.181 1.00 96.94 153 SER A CA 1
ATOM 1232 C C . SER A 1 153 ? -11.401 0.843 -0.116 1.00 96.94 153 SER A C 1
ATOM 1234 O O . SER A 1 153 ? -12.413 1.383 -0.565 1.00 96.94 153 SER A O 1
ATOM 1236 N N . VAL A 1 154 ? -10.235 0.848 -0.755 1.00 97.25 154 VAL A N 1
ATOM 1237 C CA . VAL A 1 154 ? -10.051 1.333 -2.127 1.00 97.25 154 VAL A CA 1
ATOM 1238 C C . VAL A 1 154 ? -9.327 0.287 -2.957 1.00 97.25 154 VAL A C 1
ATOM 1240 O O . VAL A 1 154 ? -8.541 -0.509 -2.442 1.00 97.25 154 VAL A O 1
ATOM 1243 N N . TYR A 1 155 ? -9.598 0.311 -4.256 1.00 97.75 155 TYR A N 1
ATOM 1244 C CA . TYR A 1 155 ? -8.996 -0.578 -5.239 1.00 97.75 155 TYR A CA 1
ATOM 1245 C C . TYR A 1 155 ? -8.147 0.249 -6.203 1.00 97.75 155 TYR A C 1
ATOM 1247 O O . TYR A 1 155 ? -8.538 1.356 -6.589 1.00 97.75 155 TYR A O 1
ATOM 1255 N N . SER A 1 156 ? -6.988 -0.276 -6.585 1.00 97.19 156 SER A N 1
ATOM 1256 C CA . SER A 1 156 ? -6.126 0.339 -7.590 1.00 97.19 156 SER A CA 1
ATOM 1257 C C . SER A 1 156 ? -5.457 -0.722 -8.450 1.00 97.19 156 SER A C 1
ATOM 1259 O O . SER A 1 156 ? -4.946 -1.715 -7.937 1.00 97.19 156 SER A O 1
ATOM 1261 N N . ASP A 1 157 ? -5.444 -0.487 -9.755 1.00 95.62 157 ASP A N 1
ATOM 1262 C CA . ASP A 1 157 ? -4.748 -1.332 -10.720 1.00 95.62 157 ASP A CA 1
ATOM 1263 C C . ASP A 1 157 ? -3.404 -0.667 -11.033 1.00 95.62 157 ASP A C 1
ATOM 1265 O O . ASP A 1 157 ? -3.415 0.491 -11.464 1.00 95.62 157 ASP A O 1
ATOM 1269 N N . PRO A 1 158 ? -2.255 -1.336 -10.848 1.00 91.62 158 PRO A N 1
ATOM 1270 C CA . PRO A 1 158 ? -0.979 -0.825 -11.336 1.00 91.62 158 PRO A CA 1
ATOM 1271 C C . PRO A 1 158 ? -1.010 -0.703 -12.865 1.00 91.62 158 PRO A C 1
ATOM 1273 O O . PRO A 1 158 ? -1.186 -1.700 -13.565 1.00 91.62 158 PRO A O 1
ATOM 1276 N N . LYS A 1 159 ? -0.884 0.518 -13.403 1.00 82.19 159 LYS A N 1
ATOM 1277 C CA . LYS A 1 159 ? -1.082 0.782 -14.845 1.00 82.19 159 LYS A CA 1
ATOM 1278 C C . LYS A 1 159 ? 0.210 0.943 -15.627 1.00 82.19 159 LYS A C 1
ATOM 1280 O O . LYS A 1 159 ? 0.190 0.838 -16.851 1.00 82.19 159 LYS A O 1
ATOM 1285 N N . VAL A 1 160 ? 1.317 1.235 -14.950 1.00 69.19 160 VAL A N 1
ATOM 1286 C CA . VAL A 1 160 ? 2.580 1.534 -15.621 1.00 69.19 160 VAL A CA 1
ATOM 1287 C C . VAL A 1 160 ? 3.381 0.249 -15.782 1.00 69.19 160 VAL A C 1
ATOM 1289 O O . VAL A 1 160 ? 4.103 -0.188 -14.892 1.00 69.19 160 VAL A O 1
ATOM 1292 N N . THR A 1 161 ? 3.258 -0.384 -16.943 1.00 55.50 161 THR A N 1
ATOM 1293 C CA . THR A 1 161 ? 4.196 -1.430 -17.348 1.00 55.50 161 THR A CA 1
ATOM 1294 C C . THR A 1 161 ? 5.440 -0.757 -17.914 1.00 55.50 161 THR A C 1
ATOM 1296 O O . THR A 1 161 ? 5.357 -0.110 -18.958 1.00 55.50 161 THR A O 1
ATOM 1299 N N . GLY A 1 162 ? 6.581 -0.884 -17.231 1.00 51.69 162 GLY A N 1
ATOM 1300 C CA . GLY A 1 162 ? 7.870 -0.519 -17.816 1.00 51.69 162 GLY A CA 1
ATOM 1301 C C . GLY A 1 162 ? 8.100 -1.362 -19.069 1.00 51.69 162 GLY A C 1
ATOM 1302 O O . GLY A 1 162 ? 8.103 -2.590 -18.981 1.00 51.69 162 GLY A O 1
ATOM 1303 N N . SER A 1 163 ? 8.192 -0.702 -20.223 1.00 38.75 163 SER A N 1
ATOM 1304 C CA . SER A 1 163 ? 8.564 -1.303 -21.510 1.00 38.75 163 SER A CA 1
ATOM 1305 C C . SER A 1 163 ? 10.029 -1.713 -21.531 1.00 38.75 163 SER A C 1
ATOM 1307 O O . SER A 1 163 ? 10.845 -0.876 -21.077 1.00 38.75 1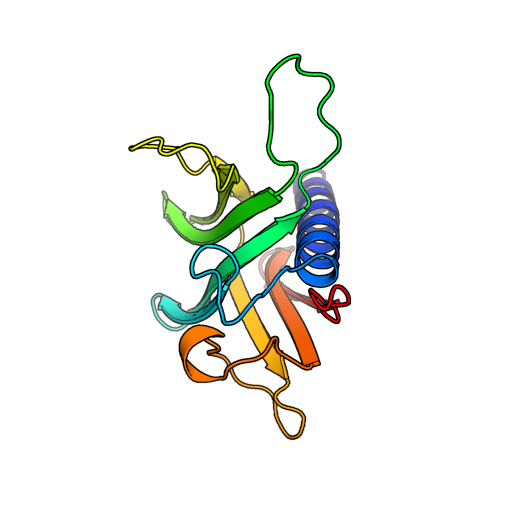63 SER A O 1
#

Secondary structure (DSSP, 8-state):
-HHHHHHHHHHHHHHHHHHHHHHTB---TT-TTS-EEEEEEEETTEEEEEEEEEEEPPPP-SSS---SEEEEEEEEEEETTEEEEEEEEEETT---S-PPPEEEEEEEEEEEEEEE-SSSEES-EEHHHHSS--SEEEEEEEEEETTEEEEEEEEE-------

Radius of gyration: 16.05 Å; Cα contacts (8 Å, |Δi|>4): 355; chains: 1; bounding box: 40×39×45 Å